Protein AF-A0A4Q0J045-F1 (afdb_monomer_lite)

Sequence (173 aa):
MRPKGQIFDLRTFRADHKVSQKELAERFGRPQSFLSAIEHGKRSAPPALLDALAREFNVDNISDYLSDPPEQTFGSVEDVKNSIVNSPGGQVLLNEFGKKLSPTEIKRILEIEENEIRKSLAPISNTKETDAFADLVSLLKKSQEKADALEKENRELRAEIERLNGLLPKRKK

Foldseek 3Di:
DDDPAWAFQLVVLCVVVVHDLVRLCVVVVHDSVVSVCRNVVVDGDDPVNLVVSCVVVVPPDSCVRTDHPPDVDCPDPVSVVVCLCPDPNNVVCCVVPVVPDDPVNVVVVVVVVVVVVVVVVPDPPPPPVVVVVVVVVVVVVVVVVVVVVVVVVVVVVVVVVVVVVVVDPDPDD

pLDDT: mean 79.74, std 13.9, range [42.97, 96.0]

Secondary structure (DSSP, 8-state):
-PPTT-EE-HHHHHHHTT--HHHHHHHTT--HHHHHHHHTTSSPPPHHHHHHHHHHTT-S-GGGGEEPPPP-----HHHHHHHHHTSHHHHHHHHHHTTTS-HHHHHHHHHHHHHHHHHHTS----SSHHHHHHHHHHHHHHHHHHHHHHHHHHHHHHHHHHHHHHHS-----

Structure (mmCIF, N/CA/C/O backbone):
data_AF-A0A4Q0J045-F1
#
_entry.id   AF-A0A4Q0J045-F1
#
loop_
_atom_site.group_PDB
_atom_site.id
_atom_site.type_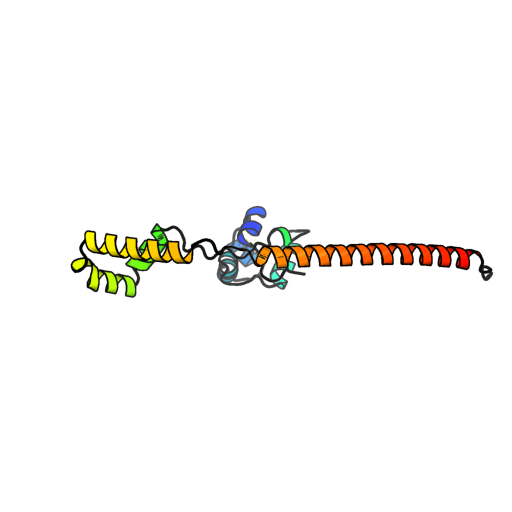symbol
_atom_site.label_atom_id
_atom_site.label_alt_id
_atom_site.label_comp_id
_atom_site.label_asym_id
_atom_site.label_entity_id
_atom_site.label_seq_id
_atom_site.pdbx_PDB_ins_code
_atom_site.Cartn_x
_atom_site.Cartn_y
_atom_site.Cartn_z
_atom_site.occupancy
_atom_site.B_iso_or_equiv
_atom_site.auth_seq_id
_atom_site.auth_comp_id
_atom_site.auth_asym_id
_atom_site.auth_atom_id
_atom_site.pdbx_PDB_model_num
ATOM 1 N N . MET A 1 1 ? 12.710 -10.757 -2.325 1.00 42.97 1 MET A N 1
ATOM 2 C CA . MET A 1 1 ? 12.901 -9.290 -2.200 1.00 42.97 1 MET A CA 1
ATOM 3 C C . MET A 1 1 ? 11.529 -8.637 -2.245 1.00 42.97 1 MET A C 1
ATOM 5 O O . MET A 1 1 ? 10.754 -9.014 -3.110 1.00 42.97 1 MET A O 1
ATOM 9 N N . ARG A 1 2 ? 11.211 -7.711 -1.329 1.00 50.25 2 ARG A N 1
ATOM 10 C CA . ARG A 1 2 ? 9.930 -6.978 -1.335 1.00 50.25 2 ARG A CA 1
ATOM 11 C C . ARG A 1 2 ? 9.901 -5.994 -2.519 1.00 50.25 2 ARG A C 1
ATOM 13 O O . ARG A 1 2 ? 10.858 -5.222 -2.641 1.00 50.25 2 ARG A O 1
ATOM 20 N N . PRO A 1 3 ? 8.855 -5.982 -3.361 1.00 52.53 3 PRO A N 1
ATOM 21 C CA . PRO A 1 3 ? 8.676 -4.959 -4.387 1.00 52.53 3 PRO A CA 1
ATOM 22 C C . PRO A 1 3 ? 8.535 -3.570 -3.751 1.00 52.53 3 PRO A C 1
ATOM 24 O O . PRO A 1 3 ? 7.940 -3.399 -2.684 1.00 52.53 3 PRO A O 1
ATOM 27 N N . LYS A 1 4 ? 9.137 -2.558 -4.375 1.00 55.06 4 LYS A N 1
ATOM 28 C CA . LYS A 1 4 ? 9.182 -1.189 -3.848 1.00 55.06 4 LYS A CA 1
ATOM 29 C C . LYS A 1 4 ? 7.773 -0.576 -3.923 1.00 55.06 4 LYS A C 1
ATOM 31 O O . LYS A 1 4 ? 7.249 -0.436 -5.017 1.00 55.06 4 LYS A O 1
ATOM 36 N N . GLY A 1 5 ? 7.183 -0.209 -2.781 1.00 64.88 5 GLY A N 1
ATOM 37 C CA . GLY A 1 5 ? 5.891 0.501 -2.707 1.00 64.88 5 GLY A CA 1
ATOM 38 C C . GLY A 1 5 ? 4.717 -0.284 -2.107 1.00 64.88 5 GLY A C 1
ATOM 39 O O . GLY A 1 5 ? 3.782 0.342 -1.627 1.00 64.88 5 GLY A O 1
ATOM 40 N N . GLN A 1 6 ? 4.787 -1.615 -2.034 1.00 71.06 6 GLN A N 1
ATOM 41 C CA . GLN A 1 6 ? 3.703 -2.443 -1.482 1.00 71.06 6 GLN A CA 1
ATOM 42 C C . GLN A 1 6 ? 3.717 -2.472 0.045 1.00 71.06 6 GLN A C 1
ATOM 44 O O . GLN A 1 6 ? 4.797 -2.478 0.645 1.00 71.06 6 GLN A O 1
ATOM 49 N N . ILE A 1 7 ? 2.548 -2.533 0.682 1.00 84.06 7 ILE A N 1
ATOM 50 C CA . ILE A 1 7 ? 2.361 -2.674 2.133 1.00 84.06 7 ILE A CA 1
ATOM 51 C C . ILE A 1 7 ? 1.929 -4.107 2.459 1.00 84.06 7 ILE A C 1
ATOM 53 O O . ILE A 1 7 ? 1.347 -4.795 1.634 1.00 84.06 7 ILE A O 1
ATOM 57 N N . PHE A 1 8 ? 2.256 -4.576 3.659 1.00 88.62 8 PHE A N 1
ATOM 58 C CA . PHE A 1 8 ? 1.796 -5.877 4.131 1.00 88.62 8 PHE A CA 1
ATOM 59 C C . PHE A 1 8 ? 0.418 -5.737 4.777 1.00 88.62 8 PHE A C 1
ATOM 61 O O . PHE A 1 8 ? 0.282 -5.012 5.769 1.00 88.62 8 PHE A O 1
ATOM 68 N N . ASP A 1 9 ? -0.572 -6.444 4.241 1.00 90.06 9 ASP A N 1
ATOM 69 C CA . ASP A 1 9 ? -1.920 -6.511 4.789 1.00 90.06 9 ASP A CA 1
ATOM 70 C C . ASP A 1 9 ? -1.976 -7.475 5.979 1.00 90.06 9 ASP A C 1
ATOM 72 O O . ASP A 1 9 ? -2.383 -8.638 5.901 1.00 90.06 9 ASP A O 1
ATOM 76 N N . LEU A 1 10 ? -1.562 -6.946 7.131 1.00 91.19 10 LEU A N 1
ATOM 77 C CA . LEU A 1 10 ? -1.594 -7.666 8.397 1.00 91.19 10 LEU A CA 1
ATOM 78 C C . LEU A 1 10 ? -3.020 -8.064 8.807 1.00 91.19 10 LEU A C 1
ATOM 80 O O . LEU A 1 10 ? -3.188 -9.053 9.518 1.00 91.19 10 LEU A O 1
ATOM 84 N N . ARG A 1 11 ? -4.046 -7.318 8.381 1.00 91.31 11 ARG A N 1
ATOM 85 C CA . ARG A 1 11 ? -5.432 -7.582 8.778 1.00 91.31 11 ARG A CA 1
ATOM 86 C C . ARG A 1 11 ? -5.955 -8.835 8.088 1.00 91.31 11 ARG A C 1
ATOM 88 O O . ARG A 1 11 ? -6.542 -9.678 8.766 1.00 91.31 11 ARG A O 1
ATOM 95 N N . THR A 1 12 ? -5.724 -8.951 6.784 1.00 90.38 12 THR A N 1
ATOM 96 C CA . THR A 1 12 ? -6.123 -10.123 5.994 1.00 90.38 12 THR A CA 1
ATOM 97 C C . THR A 1 12 ? -5.367 -11.363 6.454 1.00 90.38 12 THR A C 1
ATOM 99 O O . THR A 1 12 ? -6.002 -12.346 6.829 1.00 90.38 12 THR A O 1
ATOM 102 N N . PHE A 1 13 ? -4.041 -11.265 6.618 1.00 92.81 13 PHE A N 1
ATOM 103 C CA . PHE A 1 13 ? -3.224 -12.338 7.200 1.00 92.81 13 PHE A CA 1
ATOM 104 C C . PHE A 1 13 ? -3.814 -12.859 8.515 1.00 92.81 13 PHE A C 1
ATOM 106 O O . PHE A 1 13 ? -3.988 -14.055 8.747 1.00 92.81 13 PHE A O 1
ATOM 113 N N . ARG A 1 14 ? -4.170 -11.934 9.404 1.00 93.56 14 ARG A N 1
ATOM 114 C CA . ARG A 1 14 ? -4.679 -12.272 10.725 1.00 93.56 14 ARG A CA 1
ATOM 115 C C . ARG A 1 14 ? -6.080 -12.907 10.671 1.00 93.56 14 ARG A C 1
ATOM 117 O O . ARG A 1 14 ? -6.383 -13.771 11.496 1.00 93.56 14 ARG A O 1
ATOM 124 N N . ALA A 1 15 ? -6.918 -12.499 9.718 1.00 91.38 15 ALA A N 1
ATOM 125 C CA . ALA A 1 15 ? -8.238 -13.084 9.490 1.00 91.38 15 ALA A CA 1
ATOM 126 C C . ALA A 1 15 ? -8.141 -14.532 8.984 1.00 91.38 15 ALA A C 1
ATOM 128 O O . ALA A 1 15 ? -8.820 -15.406 9.528 1.00 91.38 15 ALA A O 1
ATOM 129 N N . ASP A 1 16 ? -7.244 -14.797 8.035 1.00 91.94 16 ASP A N 1
ATOM 130 C CA . ASP A 1 16 ? -7.046 -16.130 7.453 1.00 91.94 16 ASP A CA 1
ATOM 131 C C . ASP A 1 16 ? -6.529 -17.133 8.491 1.00 91.94 16 ASP A C 1
ATOM 133 O O . ASP A 1 16 ? -6.980 -18.280 8.558 1.00 91.94 16 ASP A O 1
ATOM 137 N N . HIS A 1 17 ? -5.670 -16.667 9.399 1.00 91.75 17 HIS A N 1
ATOM 138 C CA . HIS A 1 17 ? -5.156 -17.463 10.513 1.00 91.75 17 HIS A CA 1
ATOM 139 C C . HIS A 1 17 ? -6.027 -17.419 11.783 1.00 91.75 17 HIS A C 1
ATOM 141 O O . HIS A 1 17 ? -5.634 -17.971 12.812 1.00 91.75 17 HIS A O 1
ATOM 147 N N . LYS A 1 18 ? -7.217 -16.799 11.726 1.00 94.06 18 LYS A N 1
ATOM 148 C CA . LYS A 1 18 ? -8.218 -16.745 12.814 1.00 94.06 18 LYS A CA 1
ATOM 149 C C . LYS A 1 18 ? -7.661 -16.296 14.170 1.00 94.06 18 LYS A C 1
ATOM 151 O O . LYS A 1 18 ? -8.085 -16.780 15.217 1.00 94.06 18 LYS A O 1
ATOM 156 N N . VAL A 1 19 ? -6.725 -15.357 14.151 1.00 94.62 19 VAL A N 1
ATOM 157 C CA . VAL A 1 19 ? -6.095 -14.803 15.356 1.00 94.62 19 VAL A CA 1
ATOM 158 C C . VAL A 1 19 ? -6.617 -13.395 15.634 1.00 94.62 19 VAL A C 1
ATOM 160 O O . VAL A 1 19 ? -6.938 -12.620 14.734 1.00 94.62 19 VAL A O 1
ATOM 163 N N . SER A 1 20 ? -6.739 -13.011 16.896 1.00 94.88 20 SER A N 1
ATOM 164 C CA . SER A 1 20 ? -7.055 -11.630 17.261 1.00 94.88 20 SER A CA 1
ATOM 165 C C . SER A 1 20 ? -5.797 -10.761 17.248 1.00 94.88 20 SER A C 1
ATOM 167 O O . SER A 1 20 ? -4.667 -11.237 17.369 1.00 94.88 20 SER A O 1
ATOM 169 N N . GLN A 1 21 ? -5.977 -9.445 17.110 1.00 93.94 21 GLN A N 1
ATOM 170 C CA . GLN A 1 21 ? -4.857 -8.500 17.159 1.00 93.94 21 GLN A CA 1
ATOM 171 C C . GLN A 1 21 ? -4.134 -8.559 18.516 1.00 93.94 21 GLN A C 1
ATOM 173 O O . GLN A 1 21 ? -2.919 -8.400 18.574 1.00 93.94 21 GLN A O 1
ATOM 178 N N . LYS A 1 22 ? -4.877 -8.822 19.599 1.00 93.75 22 LYS A N 1
ATOM 179 C CA . LYS A 1 22 ? -4.334 -8.982 20.950 1.00 93.75 22 LYS A CA 1
ATOM 180 C C . LYS A 1 22 ? -3.482 -10.248 21.073 1.00 93.75 22 LYS A C 1
ATOM 182 O O . LYS A 1 22 ? -2.352 -10.162 21.532 1.00 93.75 22 LYS A O 1
ATOM 187 N N . GLU A 1 23 ? -3.981 -11.389 20.606 1.00 93.19 23 GLU A N 1
ATOM 188 C CA . GLU A 1 23 ? -3.220 -12.648 20.641 1.00 93.19 23 GLU A CA 1
ATOM 189 C C . GLU A 1 23 ? -1.948 -12.554 19.798 1.00 93.19 23 GLU A C 1
ATOM 191 O O . GLU A 1 23 ? -0.892 -13.026 20.210 1.00 93.19 23 GLU A O 1
ATOM 196 N N . LEU A 1 24 ? -2.019 -11.904 18.633 1.00 94.00 24 LEU A N 1
ATOM 197 C CA . LEU A 1 24 ? -0.842 -11.684 17.799 1.00 94.00 24 LEU A CA 1
ATOM 198 C C . LEU A 1 24 ? 0.169 -10.755 18.495 1.00 94.00 24 LEU A C 1
ATOM 200 O O . LEU A 1 24 ? 1.368 -11.014 18.489 1.00 94.00 24 LEU A O 1
ATOM 204 N N . ALA A 1 25 ? -0.302 -9.692 19.147 1.00 93.88 25 ALA A N 1
ATOM 205 C CA . ALA A 1 25 ? 0.549 -8.795 19.927 1.00 93.88 25 ALA A CA 1
ATOM 206 C C . ALA A 1 25 ? 1.293 -9.544 21.044 1.00 93.88 25 ALA A C 1
ATOM 208 O O . ALA A 1 25 ? 2.510 -9.403 21.177 1.00 93.88 25 ALA A O 1
ATOM 209 N N . GLU A 1 26 ? 0.576 -10.384 21.791 1.00 93.81 26 GLU A N 1
ATOM 210 C CA . GLU A 1 26 ? 1.129 -11.202 22.871 1.00 93.81 26 GLU A CA 1
ATOM 211 C C . GLU A 1 26 ? 2.152 -12.221 22.351 1.00 93.81 26 GLU A C 1
ATOM 213 O O . GLU A 1 26 ? 3.265 -12.281 22.873 1.00 93.81 26 GLU A O 1
ATOM 218 N N . ARG A 1 27 ? 1.837 -12.952 21.271 1.00 92.00 27 ARG A N 1
ATOM 219 C CA . ARG A 1 27 ? 2.737 -13.959 20.675 1.00 92.00 27 ARG A CA 1
ATOM 220 C C . ARG A 1 27 ? 4.070 -13.382 20.208 1.00 92.00 27 ARG A C 1
ATOM 222 O O . ARG A 1 27 ? 5.110 -14.001 20.401 1.00 92.00 27 ARG A O 1
ATOM 229 N N . PHE A 1 28 ? 4.050 -12.195 19.606 1.00 91.94 28 PHE A N 1
ATOM 230 C CA . PHE A 1 28 ? 5.252 -11.565 19.051 1.00 91.94 28 PHE A CA 1
ATOM 231 C C . PHE A 1 28 ? 5.902 -10.546 20.001 1.00 91.94 28 PHE A C 1
ATOM 233 O O . PHE A 1 28 ? 6.846 -9.856 19.604 1.00 91.94 28 PHE A O 1
ATOM 240 N N . GLY A 1 29 ? 5.406 -10.420 21.239 1.00 91.50 29 GLY A N 1
ATOM 241 C CA . GLY A 1 29 ? 5.937 -9.489 22.237 1.00 91.50 29 GLY A CA 1
ATOM 242 C C . GLY A 1 29 ? 5.875 -8.026 21.787 1.00 91.50 29 GLY A C 1
ATOM 243 O O . GLY A 1 29 ? 6.802 -7.249 22.034 1.00 91.50 29 GLY A O 1
ATOM 244 N N . ARG A 1 30 ? 4.818 -7.642 21.061 1.00 91.81 30 ARG A N 1
ATOM 245 C CA . ARG A 1 30 ? 4.623 -6.282 20.537 1.00 91.81 30 ARG A CA 1
ATOM 246 C C . ARG A 1 30 ? 3.392 -5.632 21.163 1.00 91.81 30 ARG A C 1
ATOM 248 O O . ARG A 1 30 ? 2.409 -6.317 21.408 1.00 91.81 30 ARG A O 1
ATOM 255 N N . PRO A 1 31 ? 3.382 -4.304 21.369 1.00 93.81 31 PRO A N 1
ATOM 256 C CA . PRO A 1 31 ? 2.168 -3.611 21.782 1.00 93.81 31 PRO A CA 1
ATOM 257 C C . PRO A 1 31 ? 1.043 -3.792 20.757 1.00 93.81 31 PRO A C 1
ATOM 259 O O . PRO A 1 31 ? 1.275 -3.697 19.553 1.00 93.81 31 PRO A O 1
ATOM 262 N N . GLN A 1 32 ? -0.198 -3.950 21.213 1.00 93.19 32 GLN A N 1
ATOM 263 C CA . GLN A 1 32 ? -1.351 -4.019 20.309 1.00 93.19 32 GLN A CA 1
ATOM 264 C C . GLN A 1 32 ? -1.471 -2.761 19.424 1.00 93.19 32 GLN A C 1
ATOM 266 O O . GLN A 1 32 ? -1.796 -2.853 18.241 1.00 93.19 32 GLN A O 1
ATOM 271 N N . SER A 1 33 ? -1.114 -1.588 19.959 1.00 92.88 33 SER A N 1
ATOM 272 C CA . SER A 1 33 ? -1.061 -0.322 19.213 1.00 92.88 33 SER A CA 1
ATOM 273 C C . SER A 1 33 ? -0.070 -0.344 18.045 1.00 92.88 33 SER A C 1
ATOM 275 O O . SER A 1 33 ? -0.298 0.319 17.036 1.00 92.88 33 SER A O 1
ATOM 277 N N . PHE A 1 34 ? 1.006 -1.128 18.147 1.00 92.81 34 PHE A N 1
ATOM 278 C CA . PHE A 1 34 ? 1.976 -1.298 17.070 1.00 92.81 34 PHE A CA 1
ATOM 279 C C . PHE A 1 34 ? 1.377 -2.089 15.902 1.00 92.81 34 PHE A C 1
ATOM 281 O O . PHE A 1 34 ? 1.527 -1.669 14.757 1.00 92.81 34 PHE A O 1
ATOM 288 N N . LEU A 1 35 ? 0.650 -3.177 16.181 1.00 92.81 35 LEU A N 1
ATOM 289 C CA . LEU A 1 35 ? -0.059 -3.930 15.140 1.00 92.81 35 LEU A CA 1
ATOM 290 C C . LEU A 1 35 ? -1.188 -3.099 14.526 1.00 92.81 35 LEU A C 1
ATOM 292 O O . LEU A 1 35 ? -1.325 -3.066 13.310 1.00 92.81 35 LEU A O 1
ATOM 296 N N . SER A 1 36 ? -1.918 -2.343 15.349 1.00 92.12 36 SER A N 1
ATOM 297 C CA . SER A 1 36 ? -2.938 -1.408 14.868 1.00 92.12 36 SER A CA 1
ATOM 298 C C . SER A 1 36 ? -2.354 -0.353 13.925 1.00 92.12 36 SER A C 1
ATOM 300 O O . SER A 1 36 ? -2.919 -0.095 12.866 1.00 92.12 36 SER A O 1
ATOM 302 N N . ALA A 1 37 ? -1.190 0.222 14.239 1.00 87.62 37 ALA A N 1
ATOM 303 C CA . ALA A 1 37 ? -0.533 1.174 13.345 1.00 87.62 37 ALA A CA 1
ATOM 304 C C . ALA A 1 37 ? -0.144 0.551 11.992 1.00 87.62 37 ALA A C 1
ATOM 306 O O . ALA A 1 37 ? -0.167 1.255 10.984 1.00 87.62 37 ALA A O 1
ATOM 307 N N . ILE A 1 38 ? 0.188 -0.743 11.969 1.00 90.31 38 ILE A N 1
ATOM 308 C CA . ILE A 1 38 ? 0.468 -1.477 10.730 1.00 90.31 38 ILE A CA 1
ATOM 309 C C . ILE A 1 38 ? -0.821 -1.717 9.939 1.00 90.31 38 ILE A C 1
ATOM 311 O O . ILE A 1 38 ? -0.881 -1.356 8.769 1.00 90.31 38 ILE A O 1
ATOM 315 N N . GLU A 1 39 ? -1.866 -2.246 10.580 1.00 89.88 39 GLU A N 1
ATOM 316 C CA . GLU A 1 39 ? -3.154 -2.538 9.928 1.00 89.88 39 GLU A CA 1
ATOM 317 C C . GLU A 1 39 ? -3.830 -1.285 9.341 1.00 89.88 39 GLU A C 1
ATOM 319 O O . GLU A 1 39 ? -4.525 -1.380 8.337 1.00 89.88 39 GLU A O 1
ATOM 324 N N . HIS A 1 40 ? -3.613 -0.104 9.929 1.00 85.19 40 HIS A N 1
ATOM 325 C CA . HIS A 1 40 ? -4.161 1.166 9.430 1.00 85.19 40 HIS A CA 1
ATOM 326 C C . HIS A 1 40 ? -3.211 1.920 8.484 1.00 85.19 40 HIS A C 1
ATOM 328 O O . HIS A 1 40 ? -3.420 3.105 8.228 1.00 85.19 40 HIS A O 1
ATOM 334 N N . GLY A 1 41 ? -2.114 1.301 8.036 1.00 80.88 41 GLY A N 1
ATOM 335 C CA . GLY A 1 41 ? -1.161 1.921 7.107 1.00 80.88 41 GLY A CA 1
ATOM 336 C C . GLY A 1 41 ? -0.346 3.088 7.684 1.00 80.88 41 GLY A C 1
ATOM 337 O O . GLY A 1 41 ? 0.455 3.689 6.974 1.00 80.88 41 GLY A O 1
ATOM 338 N N . LYS A 1 42 ? -0.478 3.395 8.983 1.00 81.88 42 LYS A N 1
ATOM 339 C CA . LYS A 1 42 ? 0.323 4.426 9.672 1.00 81.88 42 LYS A CA 1
ATOM 340 C C . LYS A 1 42 ? 1.791 4.017 9.809 1.00 81.88 42 LYS A C 1
ATOM 342 O O . LYS A 1 42 ? 2.653 4.865 10.033 1.00 81.88 42 LYS A O 1
ATOM 347 N N . ARG A 1 43 ? 2.082 2.715 9.729 1.00 85.00 43 ARG A N 1
ATOM 348 C CA . ARG A 1 43 ? 3.425 2.146 9.852 1.00 85.00 43 ARG A CA 1
ATOM 349 C C . ARG A 1 43 ? 3.601 0.946 8.925 1.00 85.00 43 ARG A C 1
ATOM 351 O O . ARG A 1 43 ? 2.721 0.110 8.812 1.00 85.00 43 ARG A O 1
ATOM 358 N N . SER A 1 44 ? 4.781 0.809 8.325 1.00 86.44 44 SER A N 1
ATOM 359 C CA . SER A 1 44 ? 5.136 -0.395 7.561 1.00 86.44 44 SER A CA 1
ATOM 360 C C . SER A 1 44 ? 5.579 -1.533 8.488 1.00 86.44 44 SER A C 1
ATOM 362 O O . SER A 1 44 ? 6.294 -1.299 9.471 1.00 86.44 44 SER A O 1
ATOM 364 N N . ALA A 1 45 ? 5.192 -2.768 8.161 1.00 87.75 45 ALA A N 1
ATOM 365 C CA . ALA A 1 45 ? 5.643 -3.955 8.877 1.00 87.75 45 ALA A CA 1
ATOM 366 C C . ALA A 1 45 ? 7.169 -4.137 8.708 1.00 87.75 45 ALA A C 1
ATOM 368 O O . ALA A 1 45 ? 7.660 -4.148 7.571 1.00 87.75 45 ALA A O 1
ATOM 369 N N . PRO A 1 46 ? 7.943 -4.264 9.805 1.00 88.44 46 PRO A N 1
ATOM 370 C CA . PRO A 1 46 ? 9.379 -4.511 9.716 1.00 88.44 46 PRO A CA 1
ATOM 371 C C . PRO A 1 46 ? 9.670 -5.875 9.073 1.00 88.44 46 PRO A C 1
ATOM 373 O O . PRO A 1 46 ? 8.957 -6.828 9.384 1.00 88.44 46 PRO A O 1
ATOM 376 N N . PRO A 1 47 ? 10.753 -6.026 8.287 1.00 87.38 47 PRO A N 1
ATOM 377 C CA . PRO A 1 47 ? 11.131 -7.316 7.701 1.00 87.38 47 PRO A CA 1
ATOM 378 C C . PRO A 1 47 ? 11.231 -8.447 8.733 1.00 87.38 47 PRO A C 1
ATOM 380 O O . PRO A 1 47 ? 10.666 -9.510 8.531 1.00 87.38 47 PRO A O 1
ATOM 383 N N . ALA A 1 48 ? 11.820 -8.175 9.902 1.00 88.25 48 ALA A N 1
ATOM 384 C CA . ALA A 1 48 ? 11.930 -9.158 10.980 1.00 88.25 48 ALA A CA 1
ATOM 385 C C . ALA A 1 48 ? 10.570 -9.656 11.510 1.00 88.25 48 ALA A C 1
ATOM 387 O O . ALA A 1 48 ? 10.474 -10.788 11.973 1.00 88.25 48 ALA A O 1
ATOM 388 N N . LEU A 1 49 ? 9.522 -8.821 11.463 1.00 89.50 49 LEU A N 1
ATOM 389 C CA . LEU A 1 49 ? 8.169 -9.249 11.823 1.00 89.50 49 LEU A CA 1
ATOM 390 C C . LEU A 1 49 ? 7.584 -10.153 10.736 1.00 89.50 49 LEU A C 1
ATOM 392 O O . LEU A 1 49 ? 6.963 -11.152 11.067 1.00 89.50 49 LEU A O 1
ATOM 396 N N . LEU A 1 50 ? 7.804 -9.823 9.461 1.00 89.81 50 LEU A N 1
ATOM 397 C CA . LEU A 1 50 ? 7.353 -10.640 8.333 1.00 89.81 50 LEU A CA 1
ATOM 398 C C . LEU A 1 50 ? 8.005 -12.026 8.360 1.00 89.81 50 LEU A C 1
ATOM 400 O O . LEU A 1 50 ? 7.306 -13.028 8.271 1.00 89.81 50 LEU A O 1
ATOM 404 N N . ASP A 1 51 ? 9.317 -12.089 8.588 1.00 89.31 51 ASP A N 1
ATOM 405 C CA . ASP A 1 51 ? 10.040 -13.358 8.714 1.00 89.31 51 ASP A CA 1
ATOM 406 C C . ASP A 1 51 ? 9.520 -14.192 9.894 1.00 89.31 51 ASP A C 1
ATOM 408 O O . ASP A 1 51 ? 9.387 -15.411 9.792 1.00 89.31 51 ASP A O 1
ATOM 412 N N . ALA A 1 52 ? 9.208 -13.541 11.020 1.00 89.88 52 ALA A N 1
ATOM 413 C CA . ALA A 1 52 ? 8.651 -14.213 12.188 1.00 89.88 52 ALA A CA 1
ATOM 414 C C . ALA A 1 52 ? 7.228 -14.737 11.924 1.00 89.88 52 ALA A C 1
ATOM 416 O O . ALA A 1 52 ? 6.920 -15.862 12.305 1.00 89.88 52 ALA A O 1
ATOM 417 N N . LEU A 1 53 ? 6.385 -13.959 11.237 1.00 90.94 53 LEU A N 1
ATOM 418 C CA . LEU A 1 53 ? 5.034 -14.368 10.842 1.00 90.94 53 LEU A CA 1
ATOM 419 C C . LEU A 1 53 ? 5.066 -15.547 9.863 1.00 90.94 53 LEU A C 1
ATOM 421 O O . LEU A 1 53 ? 4.344 -16.518 10.069 1.00 90.94 53 LEU A O 1
ATOM 425 N N . ALA A 1 54 ? 5.934 -15.500 8.847 1.00 90.06 54 ALA A N 1
ATOM 426 C CA . ALA A 1 54 ? 6.081 -16.583 7.875 1.00 90.06 54 ALA A CA 1
ATOM 427 C C . ALA A 1 54 ? 6.475 -17.907 8.546 1.00 90.06 54 ALA A C 1
ATOM 429 O O . ALA A 1 54 ? 5.919 -18.954 8.226 1.00 90.06 54 ALA A O 1
ATOM 430 N N . ARG A 1 55 ? 7.401 -17.853 9.515 1.00 89.75 55 ARG A N 1
ATOM 431 C CA . ARG A 1 55 ? 7.854 -19.034 10.267 1.00 89.75 55 ARG A CA 1
ATOM 432 C C . ARG A 1 55 ? 6.788 -19.581 11.211 1.00 89.75 55 ARG A C 1
ATOM 434 O O . ARG A 1 55 ? 6.575 -20.785 11.229 1.00 89.75 55 ARG A O 1
ATOM 441 N N . GLU A 1 56 ? 6.140 -18.717 11.988 1.00 90.88 56 GLU A N 1
ATOM 442 C CA . GLU A 1 56 ? 5.151 -19.124 12.999 1.00 90.88 56 GLU A CA 1
ATOM 443 C C . GLU A 1 56 ? 3.907 -19.754 12.364 1.00 90.88 56 GLU A C 1
ATOM 445 O O . GLU A 1 56 ? 3.394 -20.759 12.848 1.00 90.88 56 GLU A O 1
ATOM 450 N N . PHE A 1 57 ? 3.423 -19.172 11.266 1.00 89.88 57 PHE A N 1
ATOM 451 C CA . PHE A 1 57 ? 2.199 -19.619 10.601 1.00 89.88 57 PHE A CA 1
ATOM 452 C C . PHE A 1 57 ? 2.458 -20.566 9.421 1.00 89.88 57 PHE A C 1
ATOM 454 O O . PHE A 1 57 ? 1.514 -20.938 8.727 1.00 89.88 57 PHE A O 1
ATOM 461 N N . ASN A 1 58 ? 3.719 -20.971 9.219 1.00 88.56 58 ASN A N 1
ATOM 462 C CA . ASN A 1 58 ? 4.171 -21.858 8.147 1.00 88.56 58 ASN A CA 1
ATOM 463 C C . ASN A 1 58 ? 3.644 -21.435 6.763 1.00 88.56 58 ASN A C 1
ATOM 465 O O . ASN A 1 58 ? 3.017 -22.218 6.049 1.00 88.56 58 ASN A O 1
ATOM 469 N N . VAL A 1 59 ? 3.857 -20.162 6.426 1.00 86.00 59 VAL A N 1
ATOM 470 C CA . VAL A 1 59 ? 3.406 -19.566 5.165 1.00 86.00 59 VAL A CA 1
ATOM 471 C C . VAL A 1 59 ? 4.545 -19.603 4.155 1.00 86.00 59 VAL A C 1
ATOM 473 O O . VAL A 1 59 ? 5.552 -18.914 4.325 1.00 86.00 59 VAL A O 1
ATOM 476 N N . ASP A 1 60 ? 4.356 -20.377 3.085 1.00 78.38 60 ASP A N 1
ATOM 477 C CA . ASP A 1 60 ? 5.355 -20.563 2.025 1.00 78.38 60 ASP A CA 1
ATOM 478 C C . ASP A 1 60 ? 5.615 -19.275 1.232 1.00 78.38 60 ASP A C 1
ATOM 480 O O . ASP A 1 60 ? 6.746 -19.005 0.821 1.00 78.38 60 ASP A O 1
ATOM 484 N N . ASN A 1 61 ? 4.580 -18.449 1.041 1.00 81.06 61 ASN A N 1
ATOM 485 C CA . ASN A 1 61 ? 4.686 -17.191 0.314 1.00 81.06 61 ASN A CA 1
ATOM 486 C C . ASN A 1 61 ? 3.988 -16.035 1.038 1.00 81.06 61 ASN A C 1
ATOM 488 O O . ASN A 1 61 ? 2.807 -15.762 0.850 1.00 81.06 61 ASN A O 1
ATOM 492 N N . ILE A 1 62 ? 4.750 -15.273 1.825 1.00 83.44 62 ILE A N 1
ATOM 493 C CA . ILE A 1 62 ? 4.225 -14.071 2.492 1.00 83.44 62 ILE A CA 1
ATOM 494 C C . ILE A 1 62 ? 3.832 -12.955 1.506 1.00 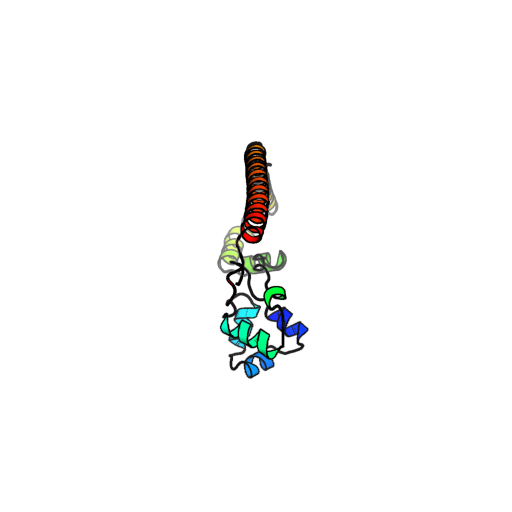83.44 62 ILE A C 1
ATOM 496 O O . ILE A 1 62 ? 3.171 -11.992 1.893 1.00 83.44 62 ILE A O 1
ATOM 500 N N . SER A 1 63 ? 4.239 -13.077 0.235 1.00 83.00 63 SER A N 1
ATOM 501 C CA . SER A 1 63 ? 3.931 -12.102 -0.814 1.00 83.00 63 SER A CA 1
ATOM 502 C C . SER A 1 63 ? 2.446 -12.058 -1.165 1.00 83.00 63 SER A C 1
ATOM 504 O O . SER A 1 63 ? 1.995 -11.038 -1.674 1.00 83.00 63 SER A O 1
ATOM 506 N N . ASP A 1 64 ? 1.687 -13.109 -0.848 1.00 85.44 64 ASP A N 1
ATOM 507 C CA . ASP A 1 64 ? 0.240 -13.178 -1.094 1.00 85.44 64 ASP A CA 1
ATOM 508 C C . ASP A 1 64 ? -0.536 -12.129 -0.274 1.00 85.44 64 ASP A C 1
ATOM 510 O O . ASP A 1 64 ? -1.646 -11.741 -0.625 1.00 85.44 64 ASP A O 1
ATOM 514 N N . TYR A 1 65 ? 0.088 -11.611 0.786 1.00 87.44 65 TYR A N 1
ATOM 515 C CA . TYR A 1 65 ? -0.446 -10.559 1.651 1.00 87.44 65 TYR A CA 1
ATOM 516 C C . TYR A 1 65 ? 0.199 -9.192 1.387 1.00 87.44 65 TYR A C 1
ATOM 518 O O . TYR A 1 65 ? 0.100 -8.285 2.216 1.00 87.44 65 TYR A O 1
ATOM 526 N N . LEU A 1 66 ? 0.919 -9.031 0.275 1.00 86.31 66 LEU A N 1
ATOM 527 C CA . LEU A 1 66 ? 1.415 -7.730 -0.158 1.00 86.31 66 LEU A CA 1
ATOM 528 C C . LEU A 1 66 ? 0.374 -7.077 -1.061 1.00 86.31 66 LEU A C 1
ATOM 530 O O . LEU A 1 66 ? 0.071 -7.572 -2.142 1.00 86.31 66 LEU A O 1
ATOM 534 N N . SER A 1 67 ? -0.144 -5.940 -0.618 1.00 78.50 67 SER A N 1
ATOM 535 C CA . SER A 1 67 ? -1.086 -5.123 -1.369 1.00 78.50 67 SER A CA 1
ATOM 536 C C . SER A 1 67 ? -0.467 -3.774 -1.706 1.00 78.50 67 SER A C 1
ATOM 538 O O . SER A 1 67 ? 0.448 -3.282 -1.031 1.00 78.50 67 SER A O 1
ATOM 540 N N . ASP A 1 68 ? -0.955 -3.165 -2.781 1.00 74.44 68 ASP A N 1
ATOM 541 C CA . ASP A 1 68 ? -0.657 -1.764 -3.036 1.00 74.44 68 ASP A CA 1
ATOM 542 C C . ASP A 1 68 ? -1.233 -0.914 -1.895 1.00 74.44 68 ASP A C 1
ATOM 544 O O . ASP A 1 68 ? -2.218 -1.314 -1.258 1.00 74.44 68 ASP A O 1
ATOM 548 N N . PRO A 1 69 ? -0.615 0.239 -1.577 1.00 64.38 69 PRO A N 1
ATOM 549 C CA . PRO A 1 69 ? -1.189 1.160 -0.615 1.00 64.38 69 PRO A CA 1
ATOM 550 C C . PRO A 1 69 ? -2.648 1.403 -0.973 1.00 64.38 69 PRO A C 1
ATOM 552 O O . PRO A 1 69 ? -2.916 1.659 -2.149 1.00 64.38 69 PRO A O 1
ATOM 555 N N . PRO A 1 70 ? -3.586 1.340 -0.008 1.00 60.22 70 PRO A N 1
ATOM 556 C CA . PRO A 1 70 ? -4.934 1.777 -0.304 1.00 60.22 70 PRO A CA 1
ATOM 557 C C . PRO A 1 70 ? -4.813 3.195 -0.861 1.00 60.22 70 PRO A C 1
ATOM 559 O O . PRO A 1 70 ? -4.174 4.050 -0.234 1.00 60.22 70 PRO A O 1
ATOM 562 N N . GLU A 1 71 ? -5.367 3.429 -2.055 1.00 57.94 71 GLU A N 1
ATOM 563 C CA . GLU A 1 71 ? -5.570 4.792 -2.531 1.00 57.94 71 GLU A CA 1
ATOM 564 C C . GLU A 1 71 ? -6.196 5.568 -1.374 1.00 57.94 71 GLU A C 1
ATOM 566 O O . GLU A 1 71 ? -7.078 5.045 -0.681 1.00 57.94 71 GLU A O 1
ATOM 571 N N . GLN A 1 72 ? -5.687 6.773 -1.100 1.00 54.94 72 GLN A N 1
ATOM 572 C CA . GLN A 1 72 ? -6.259 7.641 -0.076 1.00 54.94 72 GLN A CA 1
ATOM 573 C C . GLN A 1 72 ? -7.679 8.003 -0.508 1.00 54.94 72 GLN A C 1
ATOM 575 O O . GLN A 1 72 ? -7.928 9.012 -1.157 1.00 54.94 72 GLN A O 1
ATOM 580 N N . THR A 1 73 ? -8.616 7.130 -0.180 1.00 53.66 73 THR A N 1
ATOM 581 C CA . THR A 1 73 ? -10.033 7.353 -0.358 1.00 53.66 73 THR A CA 1
ATOM 582 C C . THR A 1 73 ? -10.446 8.236 0.802 1.00 53.66 73 THR A C 1
ATOM 584 O O . THR A 1 73 ? -10.238 7.907 1.969 1.00 53.66 73 THR A O 1
ATOM 587 N N . PHE A 1 74 ? -11.006 9.401 0.495 1.00 54.06 74 PHE A N 1
ATOM 588 C CA . PHE A 1 74 ? -11.446 10.366 1.501 1.00 54.06 74 PHE A CA 1
ATOM 589 C C . PHE A 1 74 ? -12.705 9.895 2.276 1.00 54.06 74 PHE A C 1
ATOM 591 O O . PHE A 1 74 ? -13.407 10.701 2.874 1.00 54.06 74 PHE A O 1
ATOM 598 N N . GLY A 1 75 ? -12.986 8.589 2.318 1.00 63.28 75 GLY A N 1
ATOM 599 C CA . GLY A 1 75 ? -14.249 8.038 2.805 1.00 63.28 75 GLY A CA 1
ATOM 600 C C . GLY A 1 75 ? -15.388 8.247 1.806 1.00 63.28 75 GLY A C 1
ATOM 601 O O . GLY A 1 75 ? -15.159 8.499 0.621 1.00 63.28 75 GLY A O 1
ATOM 602 N N . SER A 1 76 ? -16.629 8.111 2.274 1.00 71.31 76 SER A N 1
ATOM 603 C CA . SER A 1 76 ? -17.801 8.454 1.464 1.00 71.31 76 SER A CA 1
ATOM 604 C C . SER A 1 76 ? -17.895 9.971 1.251 1.00 71.31 76 SER A C 1
ATOM 606 O O . SER A 1 76 ? -17.344 10.755 2.024 1.00 71.31 76 SER A O 1
ATOM 608 N N . VAL A 1 77 ? -18.631 10.409 0.224 1.00 70.31 77 VAL A N 1
ATOM 609 C CA . VAL A 1 77 ? -18.893 11.845 -0.016 1.00 70.31 77 VAL A CA 1
ATOM 610 C C . VAL A 1 77 ? -19.491 12.512 1.231 1.00 70.31 77 VAL A C 1
ATOM 612 O O . VAL A 1 77 ? -19.123 13.636 1.576 1.00 70.31 77 VAL A O 1
ATOM 615 N N . GLU A 1 78 ? -20.348 11.793 1.957 1.00 71.12 78 GLU A N 1
ATOM 616 C CA . GLU A 1 78 ? -20.913 12.222 3.235 1.00 71.12 78 GLU A CA 1
ATOM 617 C C . GLU A 1 78 ? -19.842 12.425 4.321 1.00 71.12 78 GLU A C 1
ATOM 619 O O . GLU A 1 78 ? -19.893 13.423 5.041 1.00 71.12 78 GLU A O 1
ATOM 624 N N . ASP A 1 79 ? -18.840 11.547 4.418 1.00 71.56 79 ASP A N 1
ATOM 625 C CA . ASP A 1 79 ? -17.756 11.656 5.408 1.00 71.56 79 ASP A CA 1
ATOM 626 C C . ASP A 1 79 ? -16.862 12.870 5.145 1.00 71.56 79 ASP A C 1
ATOM 628 O O . ASP A 1 79 ? -16.486 13.593 6.076 1.00 71.56 79 ASP A O 1
ATOM 632 N N . VAL A 1 80 ? -16.574 13.146 3.870 1.00 73.75 80 VAL A N 1
ATOM 633 C CA . VAL A 1 80 ? -15.827 14.339 3.448 1.00 73.75 80 VAL A CA 1
ATOM 634 C C . VAL A 1 80 ? -16.606 15.594 3.790 1.00 73.75 80 VAL A C 1
ATOM 636 O O . VAL A 1 80 ? -16.080 16.512 4.421 1.00 73.75 80 VAL A O 1
ATOM 639 N N . LYS A 1 81 ? -17.886 15.620 3.417 1.00 75.31 81 LYS A N 1
ATOM 640 C CA . LYS A 1 81 ? -18.773 16.754 3.667 1.00 75.31 81 LYS A CA 1
ATOM 641 C C . LYS A 1 81 ? -18.883 17.046 5.161 1.00 75.31 81 LYS A C 1
ATOM 643 O O . LYS A 1 81 ? -18.732 18.196 5.568 1.00 75.31 81 LYS A O 1
ATOM 648 N N . ASN A 1 82 ? -19.066 16.013 5.979 1.00 75.62 82 ASN A N 1
ATOM 649 C CA . ASN A 1 82 ? -19.121 16.139 7.431 1.00 75.62 82 ASN A CA 1
ATOM 650 C C . ASN A 1 82 ? -17.786 16.622 8.008 1.00 75.62 82 ASN A C 1
ATOM 652 O O . ASN A 1 82 ? -17.776 17.467 8.901 1.00 75.62 82 ASN A O 1
ATOM 656 N N . SER A 1 83 ? -16.658 16.144 7.481 1.00 76.31 83 SER A N 1
ATOM 657 C CA . SER A 1 83 ? -15.325 16.575 7.921 1.00 76.31 83 SER A CA 1
ATOM 658 C C . SER A 1 83 ? -15.059 18.047 7.604 1.00 76.31 83 SER A C 1
ATOM 660 O O . SER A 1 83 ? -14.533 18.771 8.446 1.00 76.31 83 SER A O 1
ATOM 662 N N . ILE A 1 84 ? -15.470 18.516 6.422 1.00 75.06 84 ILE A N 1
ATOM 663 C CA . ILE A 1 84 ? -15.346 19.921 6.020 1.00 75.06 84 ILE A CA 1
ATOM 664 C C . ILE A 1 84 ? -16.241 20.793 6.898 1.00 75.06 84 ILE A C 1
ATOM 666 O O . ILE A 1 84 ? -15.738 21.723 7.525 1.00 75.06 84 ILE A O 1
ATOM 670 N N . VAL A 1 85 ? -17.533 20.466 7.006 1.00 77.06 85 VAL A N 1
ATOM 671 C CA . VAL A 1 85 ? -18.511 21.233 7.799 1.00 77.06 85 VAL A CA 1
ATOM 672 C C . VAL A 1 85 ? -18.093 21.331 9.265 1.00 77.06 85 VAL A C 1
ATOM 674 O O . VAL A 1 85 ? -18.215 22.396 9.859 1.00 77.06 85 VAL A O 1
ATOM 677 N N . ASN A 1 86 ? -17.559 20.259 9.849 1.00 78.62 86 ASN A N 1
ATOM 678 C CA . ASN A 1 86 ? -17.154 20.244 11.257 1.00 78.62 86 ASN A CA 1
ATOM 679 C C . ASN A 1 86 ? -15.727 20.763 11.499 1.00 78.62 86 ASN A C 1
ATOM 681 O O . ASN A 1 86 ? -15.297 20.857 12.649 1.00 78.62 86 ASN A O 1
ATOM 685 N N . SER A 1 87 ? -14.984 21.115 10.449 1.00 81.81 87 SER A N 1
ATOM 686 C CA . SER A 1 87 ? -13.660 21.720 10.600 1.00 81.81 87 SER A CA 1
ATOM 687 C C . SER A 1 87 ? -13.760 23.195 11.024 1.00 81.81 87 SER A C 1
ATOM 689 O O . SER A 1 87 ? -14.717 23.879 10.649 1.00 81.81 87 SER A O 1
ATOM 691 N N . PRO A 1 88 ? -12.753 23.743 11.736 1.00 77.19 88 PRO A N 1
ATOM 692 C CA . PRO A 1 88 ? -12.727 25.164 12.091 1.00 77.19 88 PRO A CA 1
ATOM 693 C C . PRO A 1 88 ? -12.853 26.087 10.871 1.00 77.19 88 PRO A C 1
ATOM 695 O O . PRO A 1 88 ? -13.590 27.068 10.913 1.00 77.19 88 PRO A O 1
ATOM 698 N N . GLY A 1 89 ? -12.186 25.743 9.763 1.00 76.50 89 GLY A N 1
ATOM 699 C CA . GLY A 1 89 ? -12.266 26.500 8.512 1.00 76.50 89 GLY A CA 1
ATOM 700 C C . GLY A 1 89 ? -13.644 26.417 7.854 1.00 76.50 89 GLY A C 1
ATOM 701 O O . GLY A 1 89 ? -14.184 27.437 7.437 1.00 76.50 89 GLY A O 1
ATOM 702 N N . GLY A 1 90 ? -14.260 25.232 7.816 1.00 78.56 90 GLY A N 1
ATOM 703 C CA . GLY A 1 90 ? -15.610 25.069 7.269 1.00 78.56 90 GLY A CA 1
ATOM 704 C C . GLY A 1 90 ? -16.679 25.796 8.081 1.00 78.56 90 GLY A C 1
ATOM 705 O O . GLY A 1 90 ? -17.584 26.388 7.499 1.00 78.56 90 GLY A O 1
ATOM 706 N N . GLN A 1 91 ? -16.541 25.845 9.407 1.00 76.25 91 GLN A N 1
ATOM 707 C CA . GLN A 1 91 ? -17.418 26.640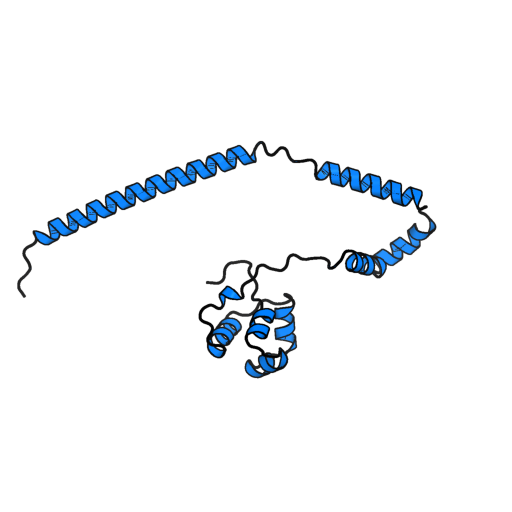 10.271 1.00 76.25 91 GLN A CA 1
ATOM 708 C C . GLN A 1 91 ? -17.271 28.148 10.023 1.00 76.25 91 GLN A C 1
ATOM 710 O O . GLN A 1 91 ? -18.273 28.862 10.005 1.00 76.25 91 GLN A O 1
ATOM 715 N N . VAL A 1 92 ? -16.051 28.645 9.781 1.00 79.12 92 VAL A N 1
ATOM 716 C CA . VAL A 1 92 ? -15.827 30.047 9.378 1.00 79.12 92 VAL A CA 1
ATOM 717 C C . VAL A 1 92 ? -16.523 30.335 8.051 1.00 79.12 92 VAL A C 1
ATOM 719 O O . VAL A 1 92 ? -17.291 31.289 7.970 1.00 79.12 92 VAL A O 1
ATOM 722 N N . LEU A 1 93 ? -16.352 29.470 7.049 1.00 74.75 93 LEU A N 1
ATOM 723 C CA . LEU A 1 93 ? -17.012 29.629 5.752 1.00 74.75 93 LEU A CA 1
ATOM 724 C C . LEU A 1 93 ? -18.543 29.604 5.875 1.00 74.75 93 LEU A C 1
ATOM 726 O O . LEU A 1 93 ? -19.225 30.445 5.293 1.00 74.75 93 LEU A O 1
ATOM 730 N N . LEU A 1 94 ? -19.104 28.694 6.672 1.00 72.38 94 LEU A N 1
ATOM 731 C CA . LEU A 1 94 ? -20.548 28.639 6.916 1.00 72.38 94 LEU A CA 1
ATOM 732 C C . LEU A 1 94 ? -21.064 29.891 7.631 1.00 72.38 94 LEU A C 1
ATOM 734 O O . LEU A 1 94 ? -22.132 30.395 7.287 1.00 72.38 94 LEU A O 1
ATOM 738 N N . ASN A 1 95 ? -20.311 30.431 8.585 1.00 73.62 95 ASN A N 1
ATOM 739 C CA . ASN A 1 95 ? -20.698 31.646 9.296 1.00 73.62 95 ASN A CA 1
ATOM 740 C C . ASN A 1 95 ? -20.573 32.904 8.424 1.00 73.62 95 ASN A C 1
ATOM 742 O O . ASN A 1 95 ? -21.434 33.783 8.488 1.00 73.62 95 ASN A O 1
ATOM 746 N N . GLU A 1 96 ? -19.532 32.993 7.597 1.00 74.69 96 GLU A N 1
ATOM 747 C CA . GLU A 1 96 ? -19.283 34.148 6.732 1.00 74.69 96 GLU A CA 1
ATOM 748 C C . GLU A 1 96 ? -20.192 34.172 5.500 1.00 74.69 96 GLU A C 1
ATOM 750 O O . GLU A 1 96 ? -20.687 35.241 5.125 1.00 74.69 96 GLU A O 1
ATOM 755 N N . PHE A 1 97 ? -20.449 33.009 4.896 1.00 70.44 97 PHE A N 1
ATOM 756 C CA . PHE A 1 97 ? -21.154 32.889 3.618 1.00 70.44 97 PHE A CA 1
ATOM 757 C C . PHE A 1 97 ? -22.549 32.274 3.725 1.00 70.44 97 PHE A C 1
ATOM 759 O O . PHE A 1 97 ? -23.402 32.581 2.893 1.00 70.44 97 PHE A O 1
ATOM 766 N N . GLY A 1 98 ? -22.837 31.475 4.757 1.00 62.59 98 GLY A N 1
ATOM 767 C CA . GLY A 1 98 ? -24.111 30.753 4.891 1.00 62.59 98 GLY A CA 1
ATOM 768 C C . GLY A 1 98 ? -25.344 31.650 5.030 1.00 62.59 98 GLY A C 1
ATOM 769 O O . GLY A 1 98 ? -26.458 31.198 4.788 1.00 62.59 98 GLY A O 1
ATOM 770 N N . LYS A 1 99 ? -25.161 32.934 5.368 1.00 63.03 99 LYS A N 1
ATOM 771 C CA . LYS A 1 99 ? -26.229 33.954 5.362 1.00 63.03 99 LYS A CA 1
ATOM 772 C C . LYS A 1 99 ? -26.141 34.950 4.202 1.00 63.03 99 LYS A C 1
ATOM 774 O O . LYS A 1 99 ? -27.042 35.770 4.059 1.00 63.03 99 LYS A O 1
ATOM 779 N N . LYS A 1 100 ? -25.061 34.926 3.415 1.00 67.88 100 LYS A N 1
ATOM 780 C CA . LYS A 1 100 ? -24.784 35.924 2.368 1.00 67.88 100 LYS A CA 1
ATOM 781 C C . LYS A 1 100 ? -24.956 35.392 0.952 1.00 67.88 100 LYS A C 1
ATOM 783 O O . LYS A 1 100 ? -25.177 36.196 0.058 1.00 67.88 100 LYS A O 1
ATOM 788 N N . LEU A 1 101 ? -24.860 34.079 0.751 1.00 67.50 101 LEU A N 1
ATOM 789 C CA . LEU A 1 101 ? -25.054 33.461 -0.556 1.00 67.50 101 LEU A CA 1
ATOM 790 C C . LEU A 1 101 ? -26.454 32.863 -0.646 1.00 67.50 101 LEU A C 1
ATOM 792 O O . LEU A 1 101 ? -26.817 31.957 0.106 1.00 67.50 101 LEU A O 1
ATOM 796 N N . SER A 1 102 ? -27.246 33.365 -1.586 1.00 73.62 102 SER A N 1
ATOM 797 C CA . SER A 1 102 ? -28.527 32.763 -1.930 1.00 73.62 102 SER A CA 1
ATOM 798 C C . SER A 1 102 ? -28.323 31.395 -2.604 1.00 73.62 102 SER A C 1
ATOM 800 O O . SER A 1 102 ? -27.297 31.163 -3.252 1.00 73.62 102 SER A O 1
ATOM 802 N N . PRO A 1 103 ? -29.314 30.485 -2.540 1.00 70.06 103 PRO A N 1
ATOM 803 C CA . PRO A 1 103 ? -29.254 29.204 -3.249 1.00 70.06 103 PRO A CA 1
ATOM 804 C C . PRO A 1 103 ? -28.959 29.344 -4.752 1.00 70.06 103 PRO A C 1
ATOM 806 O O . PRO A 1 103 ? -28.334 28.469 -5.347 1.00 70.06 103 PRO A O 1
ATOM 809 N N . THR A 1 104 ? -29.387 30.449 -5.367 1.00 72.94 104 THR A N 1
ATOM 810 C CA . THR A 1 104 ? -29.148 30.756 -6.783 1.00 72.94 104 THR A CA 1
ATOM 811 C C . THR A 1 104 ? -27.683 31.098 -7.057 1.00 72.94 104 THR A C 1
ATOM 813 O O . THR A 1 104 ? -27.123 30.657 -8.057 1.00 72.94 104 THR A O 1
ATOM 816 N N . GLU A 1 105 ? -27.038 31.845 -6.162 1.00 71.31 105 GLU A N 1
ATOM 817 C CA . GLU A 1 105 ? -25.617 32.189 -6.283 1.00 71.31 105 GLU A CA 1
ATOM 818 C C . GLU A 1 105 ? -24.726 30.971 -6.047 1.00 71.31 105 GLU A C 1
ATOM 820 O O . GLU A 1 105 ? -23.771 30.772 -6.791 1.00 71.31 105 GLU A O 1
ATOM 825 N N . ILE A 1 106 ? -25.087 30.108 -5.091 1.00 70.00 106 ILE A N 1
ATOM 826 C CA . ILE A 1 106 ? -24.387 28.836 -4.859 1.00 70.00 106 ILE A CA 1
ATOM 827 C C . ILE A 1 106 ? -24.442 27.963 -6.117 1.00 70.00 106 ILE A C 1
ATOM 829 O O . ILE A 1 106 ? -23.407 27.475 -6.563 1.00 70.00 106 ILE A O 1
ATOM 833 N N . LYS A 1 107 ? -25.622 27.813 -6.738 1.00 69.88 107 LYS A N 1
ATOM 834 C CA . LYS A 1 107 ? -25.757 27.070 -8.003 1.00 69.88 107 LYS A CA 1
ATOM 835 C C . LYS A 1 107 ? -24.884 27.656 -9.109 1.00 69.88 107 LYS A C 1
ATOM 837 O O . LYS A 1 107 ? -24.181 26.911 -9.779 1.00 69.88 107 LYS A O 1
ATOM 842 N N . ARG A 1 108 ? -24.873 28.983 -9.255 1.00 72.12 108 ARG A N 1
ATOM 843 C CA . ARG A 1 108 ? -24.061 29.664 -10.271 1.00 72.12 108 ARG A CA 1
ATOM 844 C C . ARG A 1 108 ? -22.558 29.454 -10.055 1.00 72.12 108 ARG A C 1
ATOM 846 O O . ARG A 1 108 ? -21.835 29.285 -11.028 1.00 72.12 108 ARG A O 1
ATOM 853 N N . ILE A 1 109 ? -22.088 29.461 -8.806 1.00 72.75 109 ILE A N 1
ATOM 854 C CA . ILE A 1 109 ? -20.680 29.192 -8.469 1.00 72.75 109 ILE A CA 1
ATOM 855 C C . ILE A 1 109 ? -20.316 27.742 -8.811 1.00 72.75 109 ILE A C 1
ATOM 857 O O . ILE A 1 109 ? -19.315 27.515 -9.485 1.00 72.75 109 ILE A O 1
ATOM 861 N N . LEU A 1 110 ? -21.161 26.780 -8.429 1.00 72.12 110 LEU A N 1
ATOM 862 C CA . LEU A 1 110 ? -20.940 25.361 -8.731 1.00 72.12 110 LEU A CA 1
ATOM 863 C C . LEU A 1 110 ? -20.936 25.083 -10.244 1.00 72.12 110 LEU A C 1
ATOM 865 O O . LEU A 1 110 ? -20.101 24.326 -10.727 1.00 72.12 110 LEU A O 1
ATOM 869 N N . GLU A 1 111 ? -21.808 25.737 -11.016 1.00 75.50 111 GLU A N 1
ATOM 870 C CA . GLU A 1 111 ? -21.831 25.628 -12.483 1.00 75.50 111 GLU A CA 1
ATOM 871 C C . GLU A 1 111 ? -20.567 26.199 -13.150 1.00 75.50 111 GLU A C 1
ATOM 873 O O . GLU A 1 111 ? -20.145 25.716 -14.205 1.00 75.50 111 GLU A O 1
ATOM 878 N N . ILE A 1 112 ? -19.952 27.229 -12.559 1.00 75.19 112 ILE A N 1
ATOM 879 C CA . ILE A 1 112 ? -18.676 27.776 -13.038 1.00 75.19 112 ILE A CA 1
ATOM 880 C C . ILE A 1 112 ? -17.549 26.778 -12.756 1.00 75.19 112 ILE A C 1
ATOM 882 O O . ILE A 1 112 ? -16.780 26.470 -13.666 1.00 75.19 112 ILE A O 1
ATOM 886 N N . GLU A 1 113 ? -17.479 26.229 -11.541 1.00 67.38 113 GLU A N 1
ATOM 887 C CA . GLU A 1 113 ? -16.464 25.233 -11.179 1.00 67.38 113 GLU A CA 1
ATOM 888 C C . GLU A 1 113 ? -16.582 23.956 -12.015 1.00 67.38 113 GLU A C 1
ATOM 890 O O . GLU A 1 113 ? -15.578 23.480 -12.542 1.00 67.38 113 GLU A O 1
ATOM 895 N N . GLU A 1 114 ? -17.794 23.432 -12.223 1.00 67.69 114 GLU A N 1
ATOM 896 C CA . GLU A 1 114 ? -17.996 22.259 -13.079 1.00 67.69 114 GLU A CA 1
ATOM 897 C C . GLU A 1 114 ? -17.544 22.507 -14.521 1.00 67.69 114 GLU A C 1
ATOM 899 O O . GLU A 1 114 ? -16.971 21.616 -15.149 1.00 67.69 114 GLU A O 1
ATOM 904 N N . ASN A 1 115 ? -17.768 23.706 -15.064 1.00 69.19 115 ASN A N 1
ATOM 905 C CA . ASN A 1 115 ? -17.316 24.042 -16.412 1.00 69.19 115 ASN A CA 1
ATOM 906 C C . ASN A 1 115 ? -15.794 24.197 -16.502 1.00 69.19 115 ASN A C 1
ATOM 908 O O . ASN A 1 115 ? -15.205 23.782 -17.499 1.00 69.19 115 ASN A O 1
ATOM 912 N N . GLU A 1 116 ? -15.142 24.749 -15.480 1.00 66.88 116 GLU A N 1
ATOM 913 C CA . GLU A 1 116 ? -13.677 24.839 -15.427 1.00 66.88 116 GLU A CA 1
ATOM 914 C C . GLU A 1 116 ? -13.028 23.458 -15.236 1.00 66.88 116 GLU A C 1
ATOM 916 O O . GLU A 1 116 ? -12.039 23.144 -15.901 1.00 66.88 116 GLU A O 1
ATOM 921 N N . ILE A 1 117 ? -13.638 22.578 -14.436 1.00 64.25 117 ILE A N 1
ATOM 922 C CA . ILE A 1 117 ? -13.241 21.168 -14.313 1.00 64.25 117 ILE A CA 1
ATOM 923 C C . ILE A 1 117 ? -13.435 20.428 -15.644 1.00 64.25 117 ILE A C 1
ATOM 925 O O . ILE A 1 117 ? -12.557 19.695 -16.083 1.00 64.25 117 ILE A O 1
ATOM 929 N N . ARG A 1 118 ? -14.549 20.638 -16.354 1.00 63.59 118 ARG A N 1
ATOM 930 C CA . ARG A 1 118 ? -14.769 20.028 -17.680 1.00 63.59 118 ARG A CA 1
ATOM 931 C C . ARG A 1 118 ? -13.803 20.551 -18.741 1.00 63.59 118 ARG A C 1
ATOM 933 O O . ARG A 1 118 ? -13.436 19.793 -19.633 1.00 63.59 118 ARG A O 1
ATOM 940 N N . LYS A 1 119 ? -13.377 21.815 -18.658 1.00 62.03 119 LYS A N 1
ATOM 941 C CA . LYS A 1 119 ? -12.331 22.373 -19.531 1.00 62.03 119 LYS A CA 1
ATOM 942 C C . LYS A 1 119 ? -10.950 21.804 -19.213 1.00 62.03 119 LYS A C 1
ATOM 944 O O . LYS A 1 119 ? -10.189 21.569 -20.144 1.00 62.03 119 LYS A O 1
ATOM 949 N N . SER A 1 120 ? -10.629 21.560 -17.941 1.00 60.00 120 SER A N 1
ATOM 950 C CA . SER A 1 120 ? -9.364 20.921 -17.547 1.00 60.00 120 SER A CA 1
ATOM 951 C C . SER A 1 120 ? -9.346 19.410 -17.811 1.00 60.00 120 SER A C 1
ATOM 953 O O . SER A 1 120 ? -8.283 18.846 -18.050 1.00 60.00 120 SER A O 1
ATOM 955 N N . LEU A 1 121 ? -10.522 18.775 -17.846 1.00 52.75 121 LEU A N 1
ATOM 956 C CA . LEU A 1 121 ? -10.747 17.388 -18.267 1.00 52.75 121 LEU A CA 1
ATOM 957 C C . LEU A 1 121 ? -11.040 17.243 -19.768 1.00 52.75 121 LEU A C 1
ATOM 959 O O . LEU A 1 121 ? -11.341 16.135 -20.219 1.00 52.75 121 LEU A O 1
ATOM 963 N N . ALA A 1 122 ? -10.981 18.326 -20.553 1.00 47.50 122 ALA A N 1
ATOM 964 C CA . ALA A 1 122 ? -11.062 18.214 -22.003 1.00 47.50 122 ALA A CA 1
ATOM 965 C C . ALA A 1 122 ? -9.985 17.217 -22.456 1.00 47.50 122 ALA A C 1
ATOM 967 O O . ALA A 1 122 ? -8.845 17.318 -21.992 1.00 47.50 122 ALA A O 1
ATOM 968 N N . PRO A 1 123 ? -10.325 16.229 -23.304 1.00 46.72 123 PRO A N 1
ATOM 969 C CA . PRO A 1 123 ? -9.406 15.159 -23.630 1.00 46.72 123 PRO A CA 1
ATOM 970 C C . PRO A 1 123 ? -8.169 15.789 -24.249 1.00 46.72 123 PRO A C 1
ATOM 972 O O . PRO A 1 123 ? -8.235 16.401 -25.320 1.00 46.72 123 PRO A O 1
ATOM 975 N N . ILE A 1 124 ? -7.041 15.654 -23.553 1.00 47.94 124 ILE A N 1
ATOM 976 C CA . ILE A 1 124 ? -5.728 15.858 -24.139 1.00 47.94 124 ILE A CA 1
ATOM 977 C C . ILE A 1 124 ? -5.738 14.952 -25.364 1.00 47.94 124 ILE A C 1
ATOM 979 O O . ILE A 1 124 ? -5.816 13.730 -25.248 1.00 47.94 124 ILE A O 1
ATOM 983 N N . SER A 1 125 ? -5.794 15.549 -26.552 1.00 51.16 125 SER A N 1
ATOM 984 C CA . SER A 1 125 ? -5.690 14.794 -27.790 1.00 51.16 125 SER A CA 1
ATOM 985 C C . SER A 1 125 ? -4.284 14.199 -27.810 1.00 51.16 125 SER A C 1
ATOM 987 O O . SER A 1 125 ? -3.304 14.864 -28.143 1.00 51.16 125 SER A O 1
ATOM 989 N N . ASN A 1 126 ? -4.198 12.949 -27.356 1.00 48.44 126 ASN A N 1
ATOM 990 C CA . ASN A 1 126 ? -3.004 12.120 -27.231 1.00 48.44 126 ASN A CA 1
ATOM 991 C C . ASN A 1 126 ? -2.442 11.765 -28.612 1.00 48.44 126 ASN A C 1
ATOM 993 O O . ASN A 1 126 ? -2.431 10.614 -29.028 1.00 48.44 126 ASN A O 1
ATOM 997 N N . THR A 1 127 ? -1.976 12.766 -29.350 1.00 52.62 127 THR A N 1
ATOM 998 C CA . THR A 1 127 ? -1.299 12.567 -30.636 1.00 52.62 127 THR A CA 1
ATOM 999 C C . THR A 1 127 ? 0.200 12.311 -30.468 1.00 52.62 127 THR A C 1
ATOM 1001 O O . THR A 1 127 ? 0.832 11.831 -31.396 1.00 52.62 127 THR A O 1
ATOM 1004 N N . LYS A 1 128 ? 0.782 12.580 -29.286 1.00 55.16 128 LYS A N 1
ATOM 1005 C CA . LYS A 1 128 ? 2.216 12.347 -29.009 1.00 55.16 128 LYS A CA 1
ATOM 1006 C C . LYS A 1 128 ? 2.525 11.032 -28.285 1.00 55.16 128 LYS A C 1
ATOM 1008 O O . LYS A 1 128 ? 3.630 10.519 -28.425 1.00 55.16 128 LYS A O 1
ATOM 1013 N N . GLU A 1 129 ? 1.578 10.467 -27.533 1.00 52.97 129 GLU A N 1
ATOM 1014 C CA . GLU A 1 129 ? 1.783 9.181 -26.839 1.00 52.97 129 GLU A CA 1
ATOM 1015 C C . GLU A 1 129 ? 1.820 7.989 -27.803 1.00 52.97 129 GLU A C 1
ATOM 1017 O O . GLU A 1 129 ? 2.527 7.015 -27.548 1.00 52.97 129 GLU A O 1
ATOM 1022 N N . THR A 1 130 ? 1.116 8.074 -28.935 1.00 58.66 130 THR A N 1
ATOM 1023 C CA . THR A 1 130 ? 1.073 7.001 -29.937 1.00 58.66 130 THR A CA 1
ATOM 1024 C C . THR A 1 130 ? 2.424 6.782 -30.613 1.00 58.66 130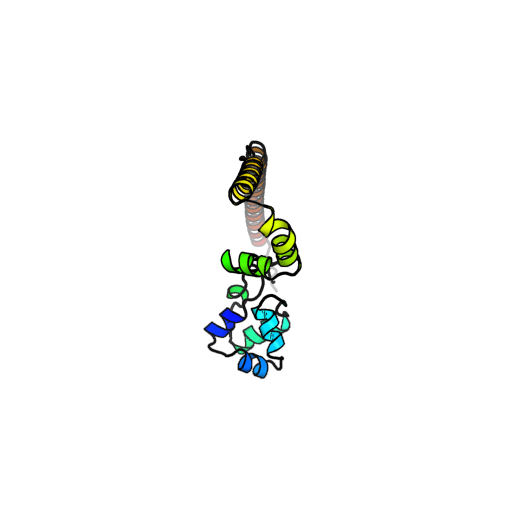 THR A C 1
ATOM 1026 O O . THR A 1 130 ? 2.803 5.634 -30.839 1.00 58.66 130 THR A O 1
ATOM 1029 N N . ASP A 1 131 ? 3.178 7.855 -30.863 1.00 68.25 131 ASP A N 1
ATOM 1030 C CA . ASP A 1 131 ? 4.507 7.771 -31.480 1.00 68.25 131 ASP A CA 1
ATOM 1031 C C . ASP A 1 131 ? 5.548 7.219 -30.496 1.00 68.25 131 ASP A C 1
ATOM 1033 O O . ASP A 1 131 ? 6.294 6.301 -30.830 1.00 68.25 131 ASP A O 1
ATOM 1037 N N . ALA A 1 132 ? 5.540 7.683 -29.241 1.00 74.31 132 ALA A N 1
ATOM 1038 C CA . ALA A 1 132 ? 6.454 7.176 -28.215 1.00 74.31 132 ALA A CA 1
ATOM 1039 C C . ALA A 1 132 ? 6.204 5.692 -27.882 1.00 74.31 132 ALA A C 1
ATOM 1041 O O . ALA A 1 132 ? 7.144 4.929 -27.645 1.00 74.31 132 ALA A O 1
ATOM 1042 N N . PHE A 1 133 ? 4.938 5.263 -27.884 1.00 77.19 133 PHE A N 1
ATOM 1043 C CA . PHE A 1 133 ? 4.583 3.861 -27.683 1.00 77.19 133 PHE A CA 1
ATOM 1044 C C . PHE A 1 133 ? 5.015 2.989 -28.871 1.00 77.19 133 PHE A C 1
ATOM 1046 O O . PHE A 1 133 ? 5.563 1.905 -28.667 1.00 77.19 133 PHE A O 1
ATOM 1053 N N . ALA A 1 134 ? 4.835 3.468 -30.107 1.00 81.69 134 ALA A N 1
ATOM 1054 C CA . ALA A 1 134 ? 5.303 2.770 -31.303 1.00 81.69 134 ALA A CA 1
ATOM 1055 C C . ALA A 1 134 ? 6.834 2.601 -31.309 1.00 81.69 134 ALA A C 1
ATOM 1057 O O . ALA A 1 134 ? 7.337 1.513 -31.612 1.00 81.69 134 ALA A O 1
ATOM 1058 N N . ASP A 1 135 ? 7.570 3.633 -30.894 1.00 86.31 135 ASP A N 1
ATOM 1059 C CA . ASP A 1 135 ? 9.026 3.583 -30.752 1.00 86.31 135 ASP A CA 1
ATOM 1060 C C . ASP A 1 135 ? 9.465 2.575 -29.684 1.00 86.31 135 ASP A C 1
ATOM 1062 O O . ASP A 1 135 ? 10.389 1.785 -29.910 1.00 86.31 135 ASP A O 1
ATOM 1066 N N . LEU A 1 136 ? 8.770 2.536 -28.543 1.00 87.19 136 LEU A N 1
ATOM 1067 C CA . LEU A 1 136 ? 9.055 1.580 -27.474 1.00 87.19 136 LEU A CA 1
ATOM 1068 C C . LEU A 1 136 ? 8.820 0.133 -27.928 1.00 87.19 136 LEU A C 1
ATOM 1070 O O . LEU A 1 136 ? 9.658 -0.737 -27.683 1.00 87.19 136 LEU A O 1
ATOM 1074 N N . VAL A 1 137 ? 7.715 -0.125 -28.631 1.00 90.50 137 VAL A N 1
ATOM 1075 C CA . VAL A 1 137 ? 7.394 -1.450 -29.183 1.00 90.50 137 VAL A CA 1
ATOM 1076 C C . VAL A 1 137 ? 8.434 -1.876 -30.227 1.00 90.50 137 VAL A C 1
ATOM 1078 O O . VAL A 1 137 ? 8.887 -3.023 -30.219 1.00 90.50 137 VAL A O 1
ATOM 1081 N N . SER A 1 138 ? 8.874 -0.955 -31.088 1.00 89.62 138 SER A N 1
ATOM 1082 C CA . SER A 1 138 ? 9.943 -1.197 -32.067 1.00 89.62 138 SER A CA 1
ATOM 1083 C C . SER A 1 138 ? 11.275 -1.544 -31.392 1.00 89.62 138 SER A C 1
ATOM 1085 O O . SER A 1 138 ? 11.966 -2.481 -31.803 1.00 89.62 138 SER A O 1
ATOM 1087 N N . LEU A 1 139 ? 11.625 -0.834 -30.316 1.00 93.56 139 LEU A N 1
ATOM 1088 C CA . LEU A 1 139 ? 12.849 -1.076 -29.557 1.00 93.56 139 LEU A CA 1
ATOM 1089 C C . LEU A 1 139 ? 12.823 -2.434 -28.841 1.00 93.56 139 LEU A C 1
ATOM 1091 O O . LEU A 1 139 ? 13.804 -3.178 -28.901 1.00 93.56 139 LEU A O 1
ATOM 1095 N N . LEU A 1 140 ? 11.691 -2.782 -28.222 1.00 93.00 140 LEU A N 1
ATOM 1096 C CA . LEU A 1 140 ? 11.466 -4.089 -27.600 1.00 93.00 140 LEU A CA 1
ATOM 1097 C C . LEU A 1 140 ? 11.628 -5.222 -28.613 1.00 93.00 140 LEU A C 1
ATOM 1099 O O . LEU A 1 140 ? 12.332 -6.193 -28.339 1.00 93.00 140 LEU A O 1
ATOM 1103 N N . LYS A 1 141 ? 11.057 -5.066 -29.811 1.00 94.25 141 LYS A N 1
ATOM 1104 C CA . LYS A 1 141 ? 11.172 -6.065 -30.876 1.00 94.25 141 LYS A CA 1
ATOM 1105 C C . LYS A 1 141 ? 12.625 -6.278 -31.311 1.00 94.25 141 LYS A C 1
ATOM 1107 O O . LYS A 1 141 ? 13.082 -7.415 -31.357 1.00 94.25 141 LYS A O 1
ATOM 1112 N N . LYS A 1 142 ? 13.382 -5.198 -31.534 1.00 93.69 142 LYS A N 1
ATOM 1113 C CA . LYS A 1 142 ? 14.818 -5.282 -31.871 1.00 93.69 142 LYS A CA 1
ATOM 1114 C C . LYS A 1 142 ? 15.643 -5.931 -30.760 1.00 93.69 142 LYS A C 1
ATOM 1116 O O . LYS A 1 142 ? 16.577 -6.680 -31.039 1.00 93.69 142 LYS A O 1
ATOM 1121 N N . SER A 1 143 ? 15.320 -5.637 -29.500 1.00 93.06 143 SER A N 1
ATOM 1122 C CA . SER A 1 143 ? 15.992 -6.262 -28.358 1.00 93.06 143 SER A CA 1
ATOM 1123 C C . SER A 1 143 ? 15.721 -7.763 -28.303 1.00 93.06 143 SER A C 1
ATOM 1125 O O . SER A 1 143 ? 16.648 -8.530 -28.049 1.00 93.06 143 SER A O 1
ATOM 1127 N N . GLN A 1 144 ? 14.479 -8.179 -28.563 1.00 94.62 144 GLN A N 1
ATOM 1128 C CA . GLN A 1 144 ? 14.101 -9.589 -28.587 1.00 94.62 144 GLN A CA 1
ATOM 1129 C C . GLN A 1 144 ? 14.825 -10.337 -29.710 1.00 94.62 144 GLN A C 1
ATOM 1131 O O . GLN A 1 144 ? 15.470 -11.346 -29.454 1.00 94.62 144 GLN A O 1
ATOM 1136 N N . GLU A 1 145 ? 14.825 -9.787 -30.927 1.00 94.62 145 GLU A N 1
ATOM 1137 C CA . GLU A 1 145 ? 15.524 -10.379 -32.077 1.00 94.62 145 GLU A CA 1
ATOM 1138 C C . GLU A 1 145 ? 17.027 -10.563 -31.807 1.00 94.62 145 GLU A C 1
ATOM 1140 O O . GLU A 1 145 ? 17.622 -11.577 -32.177 1.00 94.62 145 GLU A O 1
ATOM 1145 N N . LYS A 1 146 ? 17.655 -9.604 -31.113 1.00 95.88 146 LYS A N 1
ATOM 1146 C CA . LYS A 1 146 ? 19.063 -9.708 -30.711 1.00 95.88 146 LYS A CA 1
ATOM 1147 C C . LYS A 1 146 ? 19.291 -10.795 -29.657 1.00 95.88 146 LYS A C 1
ATOM 1149 O O . LYS A 1 146 ? 20.311 -11.480 -29.721 1.00 95.88 146 LYS A O 1
ATOM 1154 N N . ALA A 1 147 ? 18.383 -10.940 -28.693 1.00 93.25 147 ALA A N 1
ATOM 1155 C CA . ALA A 1 147 ? 18.465 -11.994 -27.686 1.00 93.25 147 ALA A CA 1
ATOM 1156 C C . ALA A 1 147 ? 18.360 -13.379 -28.342 1.00 93.25 147 ALA A C 1
ATOM 1158 O O . ALA A 1 147 ? 19.235 -14.217 -28.132 1.00 93.25 147 ALA A O 1
ATOM 1159 N N . ASP A 1 148 ? 17.380 -13.565 -29.227 1.00 94.94 148 ASP A N 1
ATOM 1160 C CA . ASP A 1 148 ? 17.164 -14.821 -29.947 1.00 94.94 148 ASP A CA 1
ATOM 1161 C C . ASP A 1 148 ? 18.386 -15.196 -30.815 1.00 94.94 148 ASP A C 1
ATOM 1163 O O . ASP A 1 148 ? 18.806 -16.357 -30.861 1.00 94.94 148 ASP A O 1
ATOM 1167 N N . ALA A 1 149 ? 19.012 -14.210 -31.470 1.00 95.25 149 ALA A N 1
ATOM 1168 C CA . ALA A 1 149 ? 20.229 -14.420 -32.255 1.00 95.25 149 ALA A CA 1
ATOM 1169 C C . ALA A 1 149 ? 21.422 -14.863 -31.388 1.00 95.25 149 ALA A C 1
ATOM 1171 O O . ALA A 1 149 ? 22.122 -15.815 -31.740 1.00 95.25 149 ALA A O 1
ATOM 1172 N N . LEU A 1 150 ? 21.632 -14.216 -30.236 1.00 94.62 150 LEU A N 1
ATOM 1173 C CA . LEU A 1 150 ? 22.705 -14.569 -29.299 1.00 94.62 150 LEU A CA 1
ATOM 1174 C C . LEU A 1 150 ? 22.481 -15.933 -28.639 1.00 94.62 150 LEU A C 1
ATOM 1176 O O . LEU A 1 150 ? 23.442 -16.653 -28.356 1.00 94.62 150 LEU A O 1
ATOM 1180 N N . GLU A 1 151 ? 21.231 -16.313 -28.382 1.00 95.38 151 GLU A N 1
ATOM 1181 C CA . GLU A 1 151 ? 20.898 -17.648 -27.885 1.00 95.38 151 GLU A CA 1
ATOM 1182 C C . GLU A 1 151 ? 21.204 -18.730 -28.919 1.00 95.38 151 GLU A C 1
ATOM 1184 O O . GLU A 1 151 ? 21.729 -19.793 -28.569 1.00 95.38 151 GLU A O 1
ATOM 1189 N N . LYS A 1 152 ? 20.922 -18.458 -30.198 1.00 96.00 152 LYS A N 1
ATOM 1190 C CA . LYS A 1 152 ? 21.270 -19.359 -31.297 1.00 96.00 152 LYS A CA 1
ATOM 1191 C C . LYS A 1 152 ? 22.785 -19.534 -31.416 1.00 96.00 152 LYS A C 1
ATOM 1193 O O . LYS A 1 152 ? 23.252 -20.670 -31.440 1.00 96.00 152 LYS A O 1
ATOM 1198 N N . GLU A 1 153 ? 23.546 -18.442 -31.408 1.00 96.00 153 GLU A N 1
ATOM 1199 C CA . GLU A 1 153 ? 25.014 -18.490 -31.462 1.00 96.00 153 GLU A CA 1
ATOM 1200 C C . GLU A 1 153 ? 25.599 -19.254 -30.264 1.00 96.00 153 GLU A C 1
ATOM 1202 O O . GLU A 1 153 ? 26.429 -20.147 -30.427 1.00 96.00 153 GLU A O 1
ATOM 1207 N N . ASN A 1 154 ? 25.107 -18.991 -29.048 1.00 94.31 154 ASN A N 1
ATOM 1208 C CA . ASN A 1 154 ? 25.527 -19.738 -27.860 1.00 94.31 154 ASN A CA 1
ATOM 1209 C C . ASN A 1 154 ? 25.234 -21.236 -27.973 1.00 94.31 154 ASN A C 1
ATOM 1211 O O . ASN A 1 154 ? 26.020 -22.059 -27.498 1.00 94.31 154 ASN A O 1
ATOM 1215 N N . ARG A 1 155 ? 24.102 -21.609 -28.576 1.00 95.56 155 ARG A N 1
ATOM 1216 C CA . ARG A 1 155 ? 23.746 -23.012 -28.803 1.00 95.56 155 ARG A CA 1
ATOM 1217 C C . ARG A 1 155 ? 24.722 -23.682 -29.768 1.00 95.56 155 ARG A C 1
ATOM 1219 O O . ARG A 1 155 ? 25.165 -24.794 -29.491 1.00 95.56 155 ARG A O 1
ATOM 1226 N N . GLU A 1 156 ? 25.078 -23.004 -30.854 1.00 95.75 156 GLU A N 1
ATOM 1227 C CA . GLU A 1 156 ? 26.047 -23.491 -31.843 1.00 95.75 156 GLU A CA 1
ATOM 1228 C C . GLU A 1 156 ? 27.446 -23.638 -31.230 1.00 95.75 156 GLU A C 1
ATOM 1230 O O . GLU A 1 156 ? 28.061 -24.697 -31.349 1.00 95.75 156 GLU A O 1
ATOM 1235 N N . LEU A 1 157 ? 27.912 -22.635 -30.477 1.00 95.25 157 LEU A N 1
ATOM 1236 C CA . LEU A 1 157 ? 29.197 -22.693 -29.774 1.00 95.25 157 LEU A CA 1
ATOM 1237 C C . LEU A 1 157 ? 29.249 -23.834 -28.752 1.00 95.25 157 LEU A C 1
ATOM 1239 O O . LEU A 1 157 ? 30.263 -24.521 -28.647 1.00 95.25 157 LEU A O 1
ATOM 1243 N N . ARG A 1 158 ? 28.160 -24.076 -28.012 1.00 94.38 158 ARG A N 1
ATOM 1244 C CA . ARG A 1 158 ? 28.078 -25.208 -27.074 1.00 94.38 158 ARG A CA 1
ATOM 1245 C C . ARG A 1 158 ? 28.171 -26.553 -27.790 1.00 94.38 158 ARG A C 1
ATOM 1247 O O . ARG A 1 158 ? 28.904 -27.419 -27.319 1.00 94.38 158 ARG A O 1
ATOM 1254 N N . ALA A 1 159 ? 27.481 -26.710 -28.919 1.00 93.69 159 ALA A N 1
ATOM 1255 C CA . ALA A 1 159 ? 27.557 -27.926 -29.726 1.00 93.69 159 ALA A CA 1
ATOM 1256 C C . ALA A 1 159 ? 28.971 -28.146 -30.291 1.00 93.69 159 ALA A C 1
ATOM 1258 O O . ALA A 1 159 ? 29.480 -29.267 -30.283 1.00 93.69 159 ALA A O 1
ATOM 1259 N N . GLU A 1 160 ? 29.643 -27.077 -30.721 1.00 94.31 160 GLU A N 1
ATOM 1260 C CA . GLU A 1 160 ? 31.015 -27.160 -31.224 1.00 94.31 160 GLU A CA 1
ATOM 1261 C C . GLU A 1 160 ? 32.021 -27.499 -30.114 1.00 94.31 160 GLU A C 1
ATOM 1263 O O . GLU A 1 160 ? 32.896 -28.344 -30.306 1.00 94.31 160 GLU A O 1
ATOM 1268 N N . ILE A 1 161 ? 31.867 -26.917 -28.920 1.00 92.69 161 ILE A N 1
ATOM 1269 C CA . ILE A 1 161 ? 32.666 -27.281 -27.740 1.00 92.69 161 ILE A CA 1
ATOM 1270 C C . ILE A 1 161 ? 32.475 -28.762 -27.396 1.00 92.69 161 ILE A C 1
ATOM 1272 O O . ILE A 1 161 ? 33.449 -29.455 -27.101 1.00 92.69 161 ILE A O 1
ATOM 1276 N N . GLU A 1 162 ? 31.243 -29.270 -27.440 1.00 93.19 162 GLU A N 1
ATOM 1277 C CA . GLU A 1 162 ? 30.952 -30.684 -27.196 1.00 93.19 162 GLU A CA 1
ATOM 1278 C C . GLU A 1 162 ? 31.620 -31.590 -28.241 1.00 93.19 162 GLU A C 1
ATOM 1280 O O . GLU A 1 162 ? 32.293 -32.560 -27.878 1.00 93.19 162 GLU A O 1
ATOM 1285 N N . ARG A 1 163 ? 31.532 -31.225 -29.526 1.00 93.81 163 ARG A N 1
ATOM 1286 C CA . ARG A 1 163 ? 32.208 -31.926 -30.627 1.00 93.81 163 ARG A CA 1
ATOM 1287 C C . ARG A 1 163 ? 33.723 -31.975 -30.423 1.00 93.81 163 ARG A C 1
ATOM 1289 O O . ARG A 1 163 ? 34.321 -33.045 -30.536 1.00 93.81 163 ARG A O 1
ATOM 1296 N N . LEU A 1 164 ? 34.345 -30.839 -30.104 1.00 90.56 164 LEU A N 1
ATOM 1297 C CA . LEU A 1 164 ? 35.788 -30.741 -29.866 1.00 90.56 164 LEU A CA 1
ATOM 1298 C C . LEU A 1 164 ? 36.217 -31.536 -28.628 1.00 90.56 164 LEU A C 1
ATOM 1300 O O . LEU A 1 164 ? 37.211 -32.258 -28.683 1.00 90.56 164 LEU A O 1
ATOM 1304 N N . ASN A 1 165 ? 35.448 -31.478 -27.538 1.00 86.62 165 ASN A N 1
ATOM 1305 C CA . ASN A 1 165 ? 35.711 -32.272 -26.336 1.00 86.62 165 ASN A CA 1
ATOM 1306 C C . ASN A 1 165 ? 35.620 -33.782 -26.598 1.00 86.62 165 ASN A C 1
ATOM 1308 O O . ASN A 1 165 ? 36.383 -34.546 -26.009 1.00 86.62 165 ASN A O 1
ATOM 1312 N N . GLY A 1 166 ? 34.738 -34.219 -27.501 1.00 85.19 166 GLY A N 1
ATOM 1313 C CA . GLY A 1 166 ? 34.655 -35.615 -27.937 1.00 85.19 166 GLY A CA 1
ATOM 1314 C C . GLY A 1 166 ? 35.890 -36.106 -28.705 1.00 85.19 166 GLY A C 1
ATOM 1315 O O . GLY A 1 166 ? 36.193 -37.298 -28.670 1.00 85.19 16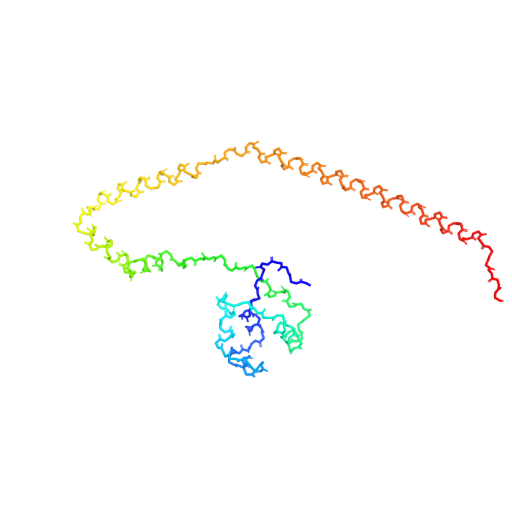6 GLY A O 1
ATOM 1316 N N . LEU A 1 167 ? 36.622 -35.199 -29.360 1.00 84.88 167 LEU A N 1
ATOM 1317 C CA . LEU A 1 167 ? 37.851 -35.502 -30.104 1.00 84.88 167 LEU A CA 1
ATOM 1318 C C . LEU A 1 167 ? 39.106 -35.508 -29.224 1.00 84.88 167 LEU A C 1
ATOM 1320 O O . LEU A 1 167 ? 40.153 -36.003 -29.649 1.00 84.88 167 LEU A O 1
ATOM 1324 N N . LEU A 1 168 ? 39.029 -34.965 -28.006 1.00 81.50 168 LEU A N 1
ATOM 1325 C CA . LEU A 1 168 ? 40.172 -34.945 -27.105 1.00 81.50 168 LEU A CA 1
ATOM 1326 C C . LEU A 1 168 ? 40.424 -36.344 -26.520 1.00 81.50 168 LEU A C 1
ATOM 1328 O O . LEU A 1 168 ? 39.502 -36.990 -26.008 1.00 81.50 168 LEU A O 1
ATOM 1332 N N . PRO A 1 169 ? 41.678 -36.832 -26.538 1.00 75.94 169 PRO A N 1
ATOM 1333 C CA . PRO A 1 169 ? 42.010 -38.115 -25.945 1.00 75.94 169 PRO A CA 1
ATOM 1334 C C . PRO A 1 169 ? 41.748 -38.055 -24.439 1.00 75.94 169 PRO A C 1
ATOM 1336 O O . PRO A 1 169 ? 42.328 -37.240 -23.717 1.00 75.94 169 PRO A O 1
ATOM 1339 N N . LYS A 1 170 ? 40.871 -38.938 -23.949 1.00 75.12 170 LYS A N 1
ATOM 1340 C CA . LYS A 1 170 ? 40.609 -39.065 -22.513 1.00 75.12 170 LYS A CA 1
ATOM 1341 C C . LYS A 1 170 ? 41.920 -39.439 -21.828 1.00 75.12 170 LYS A C 1
ATOM 1343 O O . LYS A 1 170 ? 42.447 -40.528 -22.061 1.00 75.12 170 LYS A O 1
ATOM 1348 N N . ARG A 1 171 ? 42.456 -38.536 -20.999 1.00 66.31 171 ARG A N 1
ATOM 1349 C CA . ARG A 1 171 ? 43.621 -38.830 -20.156 1.00 66.31 171 ARG A CA 1
ATOM 1350 C C . ARG A 1 171 ? 43.273 -40.045 -19.297 1.00 66.31 171 ARG A C 1
ATOM 1352 O O . ARG A 1 171 ? 42.413 -39.954 -18.422 1.00 66.31 171 ARG A O 1
ATOM 1359 N N . LYS A 1 172 ? 43.897 -41.188 -19.591 1.00 61.47 172 LYS A N 1
ATOM 1360 C CA . LYS A 1 172 ? 43.853 -42.359 -18.713 1.00 61.47 172 LYS A CA 1
ATOM 1361 C C . LYS A 1 172 ? 44.549 -41.951 -17.412 1.00 61.47 172 LYS A C 1
ATOM 1363 O O . LYS A 1 172 ? 45.669 -41.444 -17.472 1.00 61.47 172 LYS A O 1
ATOM 1368 N N . LYS A 1 173 ? 43.827 -42.056 -16.295 1.00 53.69 173 LYS A N 1
ATOM 1369 C CA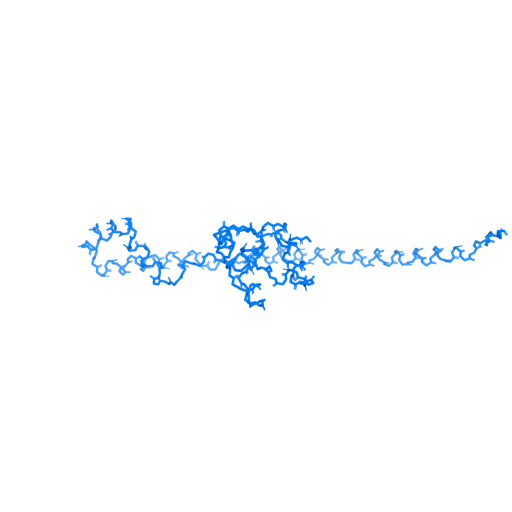 . LYS A 1 173 ? 44.411 -41.966 -14.952 1.00 53.69 173 LYS A CA 1
ATOM 1370 C C . LYS A 1 173 ? 45.354 -43.138 -14.726 1.00 53.69 173 LYS A C 1
ATOM 1372 O O . LYS A 1 173 ? 45.049 -44.221 -15.277 1.00 53.69 173 LYS A O 1
#

Radius of gyration: 30.83 Å; chains: 1; bounding box: 74×78×55 Å